Protein AF-A0A9Q0WD51-F1 (afdb_monomer_lite)

Organism: NCBI:txid2511006

Secondary structure (DSSP, 8-state):
--HHHHHHHHHH--THHHHHHHHHHHHHHHHHHHHHHHHHHHHHHTT--HHHHHHHHHHHHHHHHHHHHHHHHHTTT--

Structure (mmCIF, N/CA/C/O backbone):
data_AF-A0A9Q0WD51-F1
#
_entry.id   AF-A0A9Q0WD51-F1
#
loop_
_atom_site.group_PDB
_atom_site.id
_atom_site.type_symbol
_atom_site.label_atom_id
_atom_site.label_alt_id
_atom_site.label_comp_id
_atom_site.label_asym_id
_atom_site.label_entity_id
_atom_site.label_seq_id
_atom_site.pdbx_PDB_ins_code
_atom_site.Cartn_x
_atom_site.Cartn_y
_atom_site.Cartn_z
_atom_site.occupancy
_atom_site.B_iso_or_equiv
_atom_site.auth_seq_id
_atom_site.auth_comp_id
_atom_site.auth_asym_id
_atom_site.auth_atom_id
_atom_site.pdbx_PDB_model_num
ATOM 1 N N . MET A 1 1 ? 3.463 18.599 -6.759 1.00 52.84 1 MET A N 1
ATOM 2 C CA . MET A 1 1 ? 3.645 18.086 -8.142 1.00 52.84 1 MET A CA 1
ATOM 3 C C . MET A 1 1 ? 2.438 17.233 -8.500 1.00 52.84 1 MET A C 1
ATOM 5 O O . MET A 1 1 ? 2.082 16.387 -7.697 1.00 52.84 1 MET A O 1
ATOM 9 N N . SER A 1 2 ? 1.784 17.478 -9.639 1.00 70.12 2 SER A N 1
ATOM 10 C CA . SER A 1 2 ? 0.570 16.749 -10.058 1.00 70.12 2 SER A CA 1
ATOM 11 C C . SER A 1 2 ? 0.908 15.368 -10.643 1.00 70.12 2 SER A C 1
ATOM 13 O O . SER A 1 2 ? 1.901 15.240 -11.364 1.00 70.12 2 SER A O 1
ATOM 15 N N . SER A 1 3 ? 0.078 14.347 -10.382 1.00 69.31 3 SER A N 1
ATOM 16 C CA . SER A 1 3 ? 0.239 12.975 -10.905 1.00 69.31 3 SER A CA 1
ATOM 17 C C . SER A 1 3 ? 0.375 12.915 -12.432 1.00 69.31 3 SER A C 1
ATOM 19 O O . SER A 1 3 ? 1.112 12.082 -12.955 1.00 69.31 3 SER A O 1
ATOM 21 N N . SER A 1 4 ? -0.248 13.851 -13.159 1.00 74.06 4 SER A N 1
ATOM 22 C CA . SER A 1 4 ? -0.141 13.946 -14.624 1.00 74.06 4 SER A CA 1
ATOM 23 C C . SER A 1 4 ? 1.299 14.184 -15.105 1.00 74.06 4 SER A C 1
ATOM 25 O O . SER A 1 4 ? 1.743 13.589 -16.086 1.00 74.06 4 SER A O 1
ATOM 27 N N . SER A 1 5 ? 2.066 15.014 -14.393 1.00 79.50 5 SER A N 1
ATOM 28 C CA . SER A 1 5 ? 3.449 15.340 -14.763 1.00 79.50 5 SER A CA 1
ATOM 29 C C . SER A 1 5 ? 4.391 14.144 -14.592 1.00 79.50 5 SER A C 1
ATOM 31 O O . SER A 1 5 ? 5.312 13.972 -15.385 1.00 79.50 5 SER A O 1
ATOM 33 N N . ARG A 1 6 ? 4.147 13.294 -13.586 1.00 76.75 6 ARG A N 1
ATOM 34 C CA . ARG A 1 6 ? 4.948 12.088 -13.316 1.00 76.75 6 ARG A CA 1
ATOM 35 C C . ARG A 1 6 ? 4.714 11.000 -14.362 1.00 76.75 6 ARG A C 1
ATOM 37 O O . ARG A 1 6 ? 5.674 10.390 -14.812 1.00 76.75 6 ARG A O 1
ATOM 44 N N . LEU A 1 7 ? 3.467 10.810 -14.794 1.00 77.25 7 LEU A N 1
ATOM 45 C CA . LEU A 1 7 ? 3.132 9.851 -15.852 1.00 77.25 7 LEU A CA 1
ATOM 46 C C . LEU A 1 7 ? 3.765 10.236 -17.196 1.00 77.25 7 LEU A C 1
ATOM 48 O O . LEU A 1 7 ? 4.297 9.379 -17.895 1.00 77.25 7 LEU A O 1
ATOM 52 N N . LYS A 1 8 ? 3.787 11.535 -17.529 1.00 82.62 8 LYS A N 1
ATOM 53 C CA . LYS A 1 8 ? 4.520 12.027 -18.708 1.00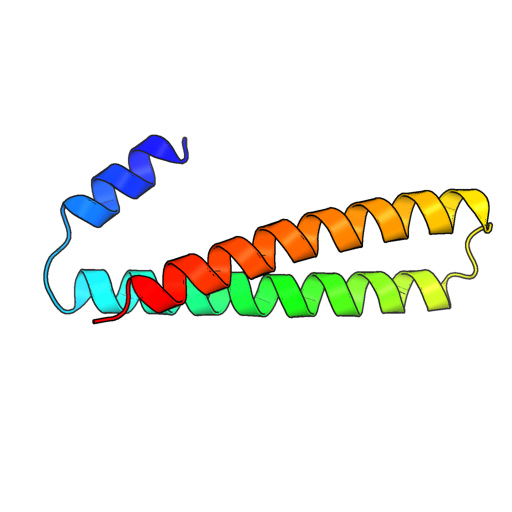 82.62 8 LYS A CA 1
ATOM 54 C C . LYS A 1 8 ? 6.024 11.781 -18.600 1.00 82.62 8 LYS A C 1
ATOM 56 O O . LYS A 1 8 ? 6.633 11.374 -19.582 1.00 82.62 8 LYS A O 1
ATOM 61 N N . ALA A 1 9 ? 6.608 12.003 -17.419 1.00 81.31 9 ALA A N 1
ATOM 62 C CA . ALA A 1 9 ? 8.022 11.722 -17.185 1.00 81.31 9 ALA A CA 1
ATOM 63 C C . ALA A 1 9 ? 8.332 10.227 -17.374 1.00 81.31 9 ALA A C 1
ATOM 65 O O . ALA A 1 9 ? 9.256 9.905 -18.111 1.00 81.31 9 ALA A O 1
ATOM 66 N N . LEU A 1 10 ? 7.512 9.329 -16.816 1.00 79.19 10 LEU A N 1
ATOM 67 C CA . LEU A 1 10 ? 7.617 7.877 -17.022 1.00 79.19 10 LEU A CA 1
ATOM 68 C C . LEU A 1 10 ? 7.588 7.490 -18.507 1.00 79.19 10 LEU A C 1
ATOM 70 O O . LEU A 1 10 ? 8.429 6.715 -18.945 1.00 79.19 10 LEU A O 1
ATOM 74 N N . GLY A 1 11 ? 6.687 8.083 -19.298 1.00 79.62 11 GLY A N 1
ATOM 75 C CA . GLY A 1 11 ? 6.616 7.842 -20.745 1.00 79.62 11 GLY A CA 1
ATOM 76 C C . GLY A 1 11 ? 7.817 8.360 -21.550 1.00 79.62 11 GLY A C 1
ATOM 77 O O . GLY A 1 11 ? 7.963 7.998 -22.713 1.00 79.62 11 GLY A O 1
ATOM 78 N N . SER A 1 12 ? 8.669 9.206 -20.958 1.00 84.50 12 SER A N 1
ATOM 79 C CA . SER A 1 12 ? 9.886 9.730 -21.598 1.00 84.50 12 SER A CA 1
ATOM 80 C C . SER A 1 12 ? 11.164 8.953 -21.256 1.00 84.50 12 SER A C 1
ATOM 82 O O . SER A 1 12 ? 12.200 9.185 -21.882 1.00 84.50 12 SER A O 1
ATOM 84 N N . LEU A 1 13 ? 11.102 8.045 -20.274 1.00 83.31 13 LEU A N 1
ATOM 85 C CA . LEU A 1 13 ? 12.225 7.197 -19.865 1.00 83.31 13 LEU A CA 1
ATOM 86 C C . LEU A 1 13 ? 12.478 6.082 -20.897 1.00 83.31 13 LEU A C 1
ATOM 88 O O . LEU A 1 13 ? 11.669 5.854 -21.796 1.00 83.31 13 LEU A O 1
ATOM 92 N N . LYS A 1 14 ? 13.618 5.388 -20.802 1.00 81.00 14 LYS A N 1
ATOM 93 C CA . LYS A 1 14 ? 13.988 4.297 -21.721 1.00 81.00 14 LYS A CA 1
ATOM 94 C C . LYS A 1 14 ? 14.593 3.117 -20.965 1.00 81.00 14 LYS A C 1
ATOM 96 O O . LYS A 1 14 ? 15.334 3.324 -20.010 1.00 81.00 14 LYS A O 1
ATOM 101 N N . GLY A 1 15 ? 14.327 1.898 -21.444 1.00 80.88 15 GLY A N 1
ATOM 102 C CA . GLY A 1 15 ? 14.984 0.665 -20.988 1.00 80.88 15 GLY A CA 1
ATOM 103 C C . GLY A 1 15 ? 15.013 0.514 -19.463 1.00 80.88 15 GLY A C 1
ATOM 104 O O . GLY A 1 15 ? 13.976 0.625 -18.809 1.00 80.88 15 GLY A O 1
ATOM 105 N N . SER A 1 16 ? 16.216 0.335 -18.911 1.00 82.94 16 SER A N 1
ATOM 106 C CA . SER A 1 16 ? 16.469 0.116 -17.479 1.00 82.94 16 SER A CA 1
ATOM 107 C C . SER A 1 16 ? 15.929 1.216 -16.563 1.00 82.94 16 SER A C 1
ATOM 109 O O . SER A 1 16 ? 15.589 0.939 -15.415 1.00 82.94 16 SER A O 1
ATOM 111 N N . ASP A 1 17 ? 15.812 2.457 -17.045 1.00 85.81 17 ASP A N 1
ATOM 112 C CA . ASP A 1 17 ? 15.267 3.551 -16.235 1.00 85.81 17 ASP A CA 1
ATOM 113 C C . ASP A 1 17 ? 13.761 3.378 -16.010 1.00 85.81 17 ASP A C 1
ATOM 115 O O . ASP A 1 17 ? 13.262 3.677 -14.926 1.00 85.81 17 ASP A O 1
ATOM 119 N N . ILE A 1 18 ? 13.025 2.864 -17.006 1.00 86.00 18 ILE A N 1
ATOM 120 C CA . ILE A 1 18 ? 11.601 2.532 -16.844 1.00 86.00 18 ILE A CA 1
ATOM 121 C C . ILE A 1 18 ? 11.455 1.380 -15.854 1.00 86.00 18 ILE A C 1
ATOM 123 O O . ILE A 1 18 ? 10.659 1.480 -14.922 1.00 86.00 18 ILE A O 1
ATOM 127 N N . GLU A 1 19 ? 12.233 0.313 -16.033 1.00 87.94 19 GLU A N 1
ATOM 128 C CA . GLU A 1 19 ? 12.187 -0.874 -15.173 1.00 87.94 19 GLU A CA 1
ATOM 129 C C . GLU A 1 19 ? 12.472 -0.514 -13.713 1.00 87.94 19 GLU A C 1
ATOM 131 O O . GLU A 1 19 ? 11.709 -0.887 -12.821 1.00 87.94 19 GLU A O 1
ATOM 136 N N . PHE A 1 20 ? 13.509 0.292 -13.464 1.00 89.75 20 PHE A N 1
ATOM 137 C CA . PHE A 1 20 ? 13.853 0.752 -12.121 1.00 89.75 20 PHE A CA 1
ATOM 138 C C . PHE A 1 20 ? 12.738 1.594 -11.489 1.00 89.75 20 PHE A C 1
ATOM 140 O O . PHE A 1 20 ? 12.411 1.410 -10.312 1.00 89.75 20 PHE A O 1
ATOM 147 N N . GLN A 1 21 ? 12.120 2.507 -12.248 1.00 89.19 21 GLN A N 1
ATOM 148 C CA . GLN A 1 21 ? 11.008 3.309 -11.730 1.00 89.19 21 GLN A CA 1
ATOM 149 C C . GLN A 1 21 ? 9.767 2.451 -11.455 1.00 89.19 21 GLN A C 1
ATOM 151 O O . GLN A 1 21 ? 9.134 2.637 -10.417 1.00 89.19 21 GLN A O 1
ATOM 156 N N . ILE A 1 22 ? 9.436 1.489 -12.322 1.00 89.81 22 ILE A N 1
ATOM 157 C CA . ILE A 1 22 ? 8.322 0.553 -12.101 1.00 89.81 22 ILE A CA 1
ATOM 158 C C . ILE A 1 22 ? 8.579 -0.298 -10.852 1.00 89.81 22 ILE A C 1
ATOM 160 O O . ILE A 1 22 ? 7.707 -0.361 -9.987 1.00 89.81 22 ILE A O 1
ATOM 164 N N . ALA A 1 23 ? 9.775 -0.873 -10.703 1.00 92.19 23 ALA A N 1
ATOM 165 C CA . ALA A 1 23 ? 10.153 -1.667 -9.531 1.00 92.19 23 ALA A CA 1
ATOM 166 C C . ALA A 1 23 ? 10.114 -0.842 -8.235 1.00 92.19 23 ALA A C 1
ATOM 168 O O . ALA A 1 23 ? 9.643 -1.303 -7.191 1.00 92.19 23 ALA A O 1
ATOM 169 N N . THR A 1 24 ? 10.552 0.417 -8.309 1.00 93.06 24 THR A N 1
ATOM 170 C CA . THR A 1 24 ? 10.440 1.365 -7.198 1.00 93.06 24 THR A CA 1
ATOM 171 C C . THR A 1 24 ? 8.973 1.568 -6.829 1.00 93.06 24 THR A C 1
ATOM 173 O O . THR A 1 24 ? 8.601 1.363 -5.676 1.00 93.06 24 THR A O 1
ATOM 176 N N . VAL A 1 25 ? 8.109 1.904 -7.792 1.00 92.75 25 VAL A N 1
ATOM 177 C CA . VAL A 1 25 ? 6.669 2.096 -7.546 1.00 92.75 25 VAL A CA 1
ATOM 178 C C . VAL A 1 25 ? 6.027 0.825 -6.979 1.00 92.75 25 VAL A C 1
ATOM 180 O O . VAL A 1 25 ? 5.265 0.918 -6.021 1.00 92.75 25 VAL A O 1
ATOM 183 N N . GLN A 1 26 ? 6.368 -0.356 -7.494 1.00 94.75 26 GLN A N 1
ATOM 184 C CA . GLN A 1 26 ? 5.896 -1.640 -6.967 1.00 94.75 26 GLN A CA 1
ATOM 185 C C . GLN A 1 26 ? 6.287 -1.838 -5.495 1.00 94.75 26 GLN A C 1
ATOM 187 O O . GLN A 1 26 ? 5.468 -2.301 -4.699 1.00 94.75 26 GLN A O 1
ATOM 192 N N . THR A 1 27 ? 7.505 -1.440 -5.118 1.00 96.25 27 THR A N 1
ATOM 193 C CA . THR A 1 27 ? 7.996 -1.511 -3.732 1.00 96.25 27 THR A CA 1
ATOM 194 C C . THR A 1 27 ? 7.184 -0.595 -2.818 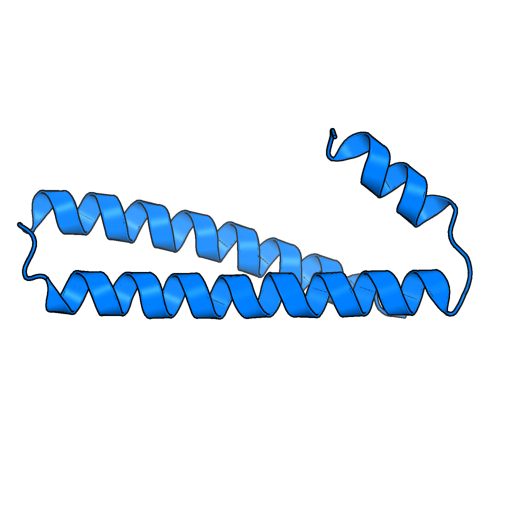1.00 96.25 27 THR A C 1
ATOM 196 O O . THR A 1 27 ? 6.682 -1.046 -1.792 1.00 96.25 27 THR A O 1
ATOM 199 N N . TRP A 1 28 ? 6.981 0.666 -3.213 1.00 96.94 28 TR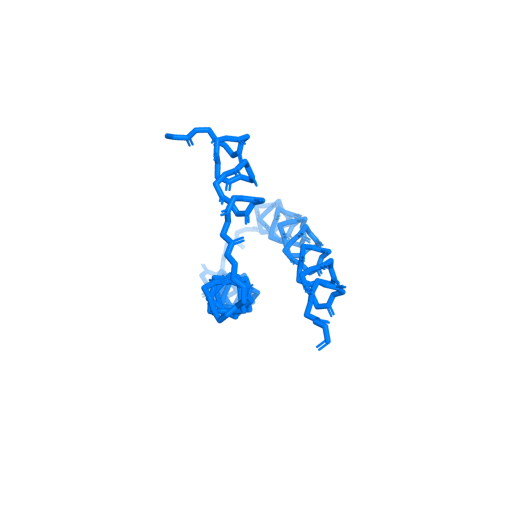P A N 1
ATOM 200 C CA . TRP A 1 28 ? 6.193 1.628 -2.432 1.00 96.94 28 TRP A CA 1
ATOM 201 C C . TRP A 1 28 ? 4.727 1.215 -2.290 1.00 96.94 28 TRP A C 1
ATOM 203 O O . TRP A 1 28 ? 4.157 1.344 -1.212 1.00 96.94 28 TRP A O 1
ATOM 213 N N . VAL A 1 29 ? 4.112 0.700 -3.357 1.00 96.75 29 VAL A N 1
ATOM 214 C CA . VAL A 1 29 ? 2.717 0.239 -3.314 1.00 96.75 29 VAL A CA 1
ATOM 215 C C . VAL A 1 29 ? 2.574 -1.026 -2.465 1.00 96.75 29 VAL A C 1
ATOM 217 O O . VAL A 1 29 ? 1.604 -1.142 -1.726 1.00 96.75 29 VAL A O 1
ATOM 220 N N . SER A 1 30 ? 3.540 -1.949 -2.508 1.00 96.50 30 SER A N 1
ATOM 221 C CA . SER A 1 30 ? 3.524 -3.131 -1.632 1.00 96.50 30 SER A CA 1
ATOM 222 C C . SER A 1 30 ? 3.701 -2.745 -0.161 1.00 96.50 30 SER A C 1
ATOM 224 O O . SER A 1 30 ? 3.019 -3.295 0.695 1.00 96.50 30 SER A O 1
ATOM 226 N N . ALA A 1 31 ? 4.566 -1.767 0.131 1.00 97.88 31 ALA A N 1
ATOM 227 C CA . ALA A 1 31 ? 4.711 -1.226 1.480 1.00 97.88 31 ALA A CA 1
ATOM 228 C C . ALA A 1 31 ? 3.414 -0.567 1.975 1.00 97.88 31 ALA A C 1
ATOM 230 O O . ALA A 1 31 ? 3.021 -0.798 3.110 1.00 97.88 31 ALA A O 1
ATOM 231 N N . ALA A 1 32 ? 2.706 0.171 1.113 1.00 97.50 32 ALA A N 1
ATOM 232 C CA . ALA A 1 32 ? 1.427 0.784 1.469 1.00 97.50 32 ALA A CA 1
ATOM 233 C C . ALA A 1 32 ? 0.358 -0.246 1.883 1.00 97.50 32 ALA A C 1
ATOM 235 O O . ALA A 1 32 ? -0.386 0.016 2.820 1.00 97.50 32 ALA A O 1
ATOM 236 N N . ILE A 1 33 ? 0.312 -1.425 1.246 1.00 96.50 33 ILE A N 1
ATOM 237 C CA . ILE A 1 33 ? -0.586 -2.522 1.663 1.00 96.50 33 ILE A CA 1
ATOM 238 C C . ILE A 1 33 ? -0.241 -2.981 3.086 1.00 96.50 33 ILE A C 1
ATOM 240 O O . ILE A 1 33 ? -1.118 -3.073 3.940 1.00 96.50 33 ILE A O 1
ATOM 244 N N . THR A 1 34 ? 1.044 -3.206 3.370 1.00 97.06 34 THR A N 1
ATOM 245 C CA . THR A 1 34 ? 1.500 -3.574 4.719 1.00 97.06 34 THR A CA 1
ATOM 246 C C . THR A 1 34 ? 1.178 -2.486 5.752 1.00 97.06 34 THR A C 1
ATOM 248 O O . THR A 1 34 ? 0.771 -2.791 6.873 1.00 97.06 34 THR A O 1
ATOM 251 N N . ASP A 1 35 ? 1.328 -1.210 5.390 1.00 96.31 35 ASP A N 1
ATOM 252 C CA . ASP A 1 35 ? 0.999 -0.079 6.264 1.00 96.31 35 ASP A CA 1
ATOM 253 C C . ASP A 1 35 ? -0.509 -0.017 6.570 1.00 96.31 35 ASP A C 1
ATOM 255 O O . ASP A 1 35 ? -0.905 0.310 7.686 1.00 96.31 35 ASP A O 1
ATOM 259 N N . GLU A 1 36 ? -1.374 -0.348 5.610 1.00 95.25 36 GLU A N 1
ATOM 260 C CA . GLU A 1 36 ? -2.827 -0.422 5.816 1.00 95.25 36 GLU A CA 1
ATOM 261 C C . GLU A 1 36 ? -3.222 -1.565 6.765 1.00 95.25 36 GLU A C 1
ATOM 263 O O . GLU A 1 36 ? -4.072 -1.372 7.647 1.00 95.25 36 GLU A O 1
ATOM 268 N N . ASP A 1 37 ? -2.591 -2.733 6.616 1.00 92.06 37 ASP A N 1
ATOM 269 C CA . ASP A 1 37 ? -2.805 -3.891 7.488 1.00 92.06 37 ASP A CA 1
ATOM 270 C C . ASP A 1 37 ? -2.371 -3.565 8.927 1.00 92.06 37 ASP A C 1
ATOM 272 O O . ASP A 1 37 ? -3.178 -3.638 9.859 1.00 92.06 37 ASP A O 1
ATOM 276 N N . THR A 1 38 ? -1.140 -3.078 9.103 1.00 93.94 38 THR A N 1
ATOM 277 C CA . THR A 1 38 ? -0.599 -2.697 10.423 1.00 93.94 38 THR A CA 1
ATOM 278 C C . THR A 1 38 ? -1.341 -1.515 11.056 1.00 93.94 38 THR A C 1
ATOM 280 O O . THR A 1 38 ? -1.515 -1.466 12.275 1.00 93.94 38 THR A O 1
ATOM 283 N N . CYS A 1 39 ? -1.852 -0.573 10.258 1.00 92.44 39 CYS A N 1
ATOM 284 C CA . CYS A 1 39 ? -2.724 0.505 10.732 1.00 92.44 39 CYS A CA 1
ATOM 285 C C . CYS A 1 39 ? -4.013 -0.049 11.356 1.00 92.44 39 CYS A C 1
ATOM 287 O O . CYS A 1 39 ? -4.439 0.409 12.420 1.00 92.44 39 CYS A O 1
ATOM 289 N N . THR A 1 40 ? -4.621 -1.060 10.728 1.00 89.12 40 THR A N 1
ATOM 290 C CA . THR A 1 40 ? -5.824 -1.716 11.263 1.00 89.12 40 THR A CA 1
ATOM 291 C C . THR A 1 40 ? -5.526 -2.421 12.586 1.00 89.12 40 THR A C 1
ATOM 293 O O . THR A 1 40 ? -6.290 -2.253 13.539 1.00 89.12 40 THR A O 1
ATOM 296 N N . GLU A 1 41 ? -4.404 -3.142 12.663 1.00 89.69 41 GLU A N 1
ATOM 297 C CA . GLU A 1 41 ? -3.943 -3.814 13.887 1.00 89.69 41 GLU A CA 1
ATOM 298 C C . GLU A 1 41 ? -3.712 -2.816 15.031 1.00 89.69 41 GLU A C 1
ATOM 300 O O . GLU A 1 41 ? -4.231 -3.001 16.132 1.00 89.69 41 GLU A O 1
ATOM 305 N N . GLY A 1 42 ? -3.033 -1.696 14.763 1.00 90.94 42 GLY A N 1
ATOM 306 C CA . GLY A 1 42 ? -2.785 -0.663 15.771 1.00 90.94 42 GLY A CA 1
ATOM 307 C C . GLY A 1 42 ? -4.069 -0.059 16.350 1.00 90.94 42 GLY A C 1
ATOM 308 O O . GLY A 1 42 ? -4.140 0.241 17.543 1.00 90.94 42 GLY A O 1
ATOM 309 N N . PHE A 1 43 ? -5.123 0.087 15.541 1.00 88.38 43 PHE A N 1
ATOM 310 C CA . PHE A 1 43 ? -6.420 0.553 16.038 1.00 88.38 43 PHE A CA 1
ATOM 311 C C . PHE A 1 43 ? -7.186 -0.504 16.841 1.00 88.38 43 PHE A C 1
ATOM 313 O O . PHE A 1 43 ? -7.912 -0.139 17.774 1.00 88.38 43 PHE A O 1
ATOM 320 N N . ASP A 1 44 ? -7.016 -1.789 16.525 1.00 86.19 44 ASP A N 1
ATOM 321 C CA . ASP A 1 44 ? -7.600 -2.886 17.303 1.00 86.19 44 ASP A CA 1
ATOM 322 C C . ASP A 1 44 ? -7.043 -2.916 18.739 1.00 86.19 44 ASP A C 1
ATOM 324 O O . ASP A 1 44 ? -7.786 -3.182 19.691 1.00 86.19 44 ASP A O 1
ATOM 328 N N . GLU A 1 45 ? -5.778 -2.534 18.930 1.00 86.56 45 GLU A N 1
ATOM 329 C CA . GLU A 1 45 ? -5.142 -2.429 20.250 1.00 86.56 45 GLU A CA 1
ATOM 330 C C . GLU A 1 45 ? -5.654 -1.244 21.091 1.00 86.56 45 GLU A C 1
ATOM 332 O O . GLU A 1 45 ? -5.689 -1.313 22.324 1.00 86.56 45 GLU A O 1
ATOM 337 N N . MET A 1 46 ? -6.109 -0.162 20.450 1.00 86.31 46 MET A N 1
ATOM 338 C CA . MET A 1 46 ? -6.519 1.084 21.118 1.00 86.31 46 MET A CA 1
ATOM 339 C C . MET A 1 46 ? -7.917 1.044 21.762 1.00 86.31 46 MET A C 1
ATOM 341 O O . MET A 1 46 ? -8.307 2.008 22.423 1.00 86.31 46 MET A O 1
ATOM 345 N N . LYS A 1 47 ? -8.686 -0.045 21.600 1.00 80.19 47 LYS A N 1
ATOM 346 C CA . LYS A 1 47 ? -10.047 -0.216 22.166 1.00 80.19 47 LYS A CA 1
ATOM 347 C C . LYS A 1 47 ? -10.991 0.966 21.882 1.00 80.19 47 LYS A C 1
ATOM 349 O O . LYS A 1 47 ? -11.753 1.401 22.748 1.00 80.19 47 LYS A O 1
ATOM 354 N N . ILE A 1 48 ? -10.941 1.489 20.659 1.00 85.25 48 ILE A N 1
ATOM 355 C CA . ILE A 1 48 ? -11.807 2.583 20.201 1.00 85.25 48 ILE A CA 1
ATOM 356 C C . ILE A 1 48 ? -13.278 2.124 20.192 1.00 85.25 48 ILE A C 1
ATOM 358 O O . ILE A 1 48 ? -13.581 0.947 19.997 1.00 85.25 48 ILE A O 1
ATOM 362 N N . THR A 1 49 ? -14.217 3.053 20.400 1.00 85.38 49 THR A N 1
ATOM 363 C CA . THR A 1 49 ? -15.657 2.758 20.343 1.00 85.38 49 THR A CA 1
ATOM 364 C C . THR A 1 49 ? -16.063 2.147 18.995 1.00 85.38 49 THR A C 1
ATOM 366 O O . THR A 1 49 ? -15.540 2.507 17.937 1.00 85.38 49 THR A O 1
ATOM 369 N N . GLY A 1 50 ? -17.040 1.232 19.021 1.00 86.44 50 GLY A N 1
ATOM 370 C CA . GLY A 1 50 ? -17.401 0.423 17.852 1.00 86.44 50 GLY A CA 1
ATOM 371 C C . GLY A 1 50 ? -17.806 1.232 16.614 1.00 86.44 50 GLY A C 1
ATOM 372 O O . GLY A 1 50 ? -17.405 0.891 15.506 1.00 86.44 50 GLY A O 1
ATOM 373 N N . GLU A 1 51 ? -18.544 2.337 16.775 1.00 92.44 51 GLU A N 1
ATOM 374 C CA . GLU A 1 51 ? -18.978 3.154 15.630 1.00 92.44 51 GLU A CA 1
ATOM 375 C C . GLU A 1 51 ? -17.803 3.865 14.938 1.00 92.44 51 GLU A C 1
ATOM 377 O O . GLU A 1 51 ? -17.730 3.907 13.706 1.00 92.44 51 GLU A O 1
ATOM 382 N N . VAL A 1 52 ? -16.861 4.400 15.719 1.00 91.31 52 VAL A N 1
ATOM 383 C CA . VAL A 1 52 ? -15.654 5.041 15.182 1.00 91.31 52 VAL A CA 1
ATOM 384 C C . VAL A 1 52 ? -14.772 3.991 14.511 1.00 91.31 52 VAL A C 1
ATOM 386 O O . VAL A 1 52 ? -14.318 4.209 13.387 1.00 91.31 52 VAL A O 1
ATOM 389 N N . MET A 1 53 ? -14.618 2.817 15.130 1.00 90.50 53 MET A N 1
ATOM 390 C CA . MET A 1 53 ? -13.832 1.725 14.561 1.00 90.50 53 MET A CA 1
ATOM 391 C C . MET A 1 53 ? -14.390 1.236 13.217 1.00 90.50 53 MET A C 1
ATOM 393 O O . MET A 1 53 ? -13.635 1.000 12.276 1.00 90.50 53 MET A O 1
ATOM 397 N N . ILE A 1 54 ? -15.717 1.157 13.073 1.00 92.12 54 ILE A N 1
ATOM 398 C CA . ILE A 1 54 ? -16.365 0.811 11.797 1.00 92.12 54 ILE A CA 1
ATOM 399 C C . ILE A 1 54 ? -16.011 1.830 10.701 1.00 92.12 54 ILE A C 1
ATOM 401 O O . ILE A 1 54 ? -15.704 1.439 9.572 1.00 92.12 54 ILE A O 1
ATOM 405 N N . LYS A 1 55 ? -16.029 3.134 11.014 1.00 94.56 55 LYS A N 1
ATOM 406 C CA . LYS A 1 55 ? -15.686 4.199 10.050 1.00 94.56 55 LYS A CA 1
ATOM 407 C C . LYS A 1 55 ? -14.209 4.148 9.643 1.00 94.56 55 LYS A C 1
ATOM 409 O O . LYS A 1 55 ? -13.907 4.305 8.456 1.00 94.56 55 LYS A O 1
ATOM 414 N N . ILE A 1 56 ? -13.315 3.882 10.597 1.00 93.25 56 ILE A N 1
ATOM 415 C CA . ILE A 1 56 ? -11.875 3.714 10.351 1.00 93.25 56 ILE A CA 1
ATOM 416 C C . ILE A 1 56 ? -11.637 2.504 9.444 1.00 93.25 56 ILE A C 1
ATOM 418 O O . ILE A 1 56 ? -11.104 2.667 8.348 1.00 93.25 56 ILE A O 1
ATOM 422 N N . ARG A 1 57 ? -12.131 1.318 9.824 1.00 92.62 57 ARG A N 1
ATOM 423 C CA . ARG A 1 57 ? -11.976 0.085 9.031 1.00 92.62 57 ARG A CA 1
ATOM 424 C C . ARG A 1 57 ? -12.524 0.236 7.616 1.00 92.62 57 ARG A C 1
ATOM 426 O O . ARG A 1 57 ? -11.879 -0.179 6.660 1.00 92.62 57 ARG A O 1
ATOM 433 N N . LYS A 1 58 ?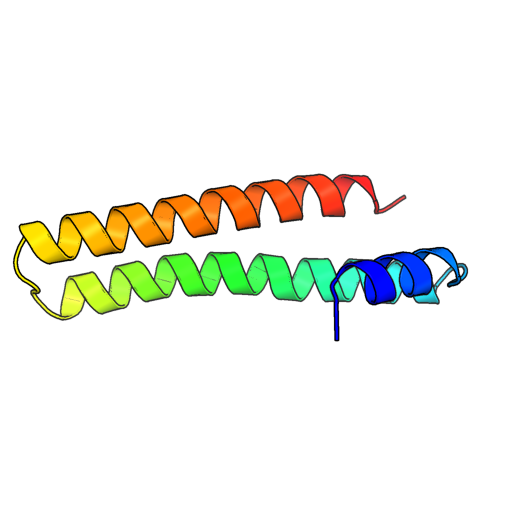 -13.689 0.874 7.450 1.00 95.50 58 LYS A N 1
ATOM 434 C CA . LYS A 1 58 ? -14.262 1.134 6.119 1.00 95.50 58 LYS A CA 1
ATOM 435 C C . LYS A 1 58 ? -13.343 2.005 5.260 1.00 95.50 58 LYS A C 1
ATOM 437 O O . LYS A 1 58 ? -13.224 1.757 4.062 1.00 95.50 58 LYS A O 1
ATOM 442 N N . SER A 1 59 ? -12.710 3.010 5.863 1.00 95.88 59 SER A N 1
ATOM 443 C CA . SER A 1 59 ? -11.748 3.873 5.175 1.00 95.88 59 SER A CA 1
ATOM 444 C C . SER A 1 59 ? -10.498 3.092 4.774 1.00 95.88 59 SER A C 1
ATOM 446 O O . SER A 1 59 ? -10.139 3.127 3.601 1.00 95.88 59 SER A O 1
ATOM 448 N N . ILE A 1 60 ? -9.902 2.325 5.695 1.00 95.50 60 ILE A N 1
ATOM 449 C CA . ILE A 1 60 ? -8.690 1.534 5.426 1.00 95.50 60 ILE A CA 1
ATOM 450 C C . ILE A 1 60 ? -8.944 0.494 4.328 1.00 95.50 60 ILE A C 1
ATOM 452 O O . ILE A 1 60 ? -8.212 0.456 3.347 1.00 95.50 60 ILE A O 1
ATOM 456 N N . VAL A 1 61 ? -10.051 -0.257 4.399 1.00 95.38 61 VAL A N 1
ATOM 457 C CA . VAL A 1 61 ? -10.436 -1.224 3.352 1.00 95.38 61 VAL A CA 1
ATOM 458 C C . VAL A 1 61 ? -10.601 -0.554 1.986 1.00 95.38 61 VAL A C 1
ATOM 460 O O . VAL A 1 61 ? -10.281 -1.147 0.955 1.00 95.38 61 VAL A O 1
ATOM 463 N N . ASN A 1 62 ? -11.124 0.673 1.943 1.00 97.00 62 ASN A N 1
ATOM 464 C CA . ASN A 1 62 ? -11.248 1.400 0.685 1.00 97.00 62 ASN A CA 1
ATOM 465 C C . ASN A 1 62 ? -9.878 1.795 0.120 1.00 97.00 62 ASN A C 1
ATOM 467 O O . ASN A 1 62 ? -9.662 1.632 -1.080 1.00 97.00 62 ASN A O 1
ATOM 471 N N . VAL A 1 63 ? -8.964 2.278 0.967 1.00 96.19 63 VAL A N 1
ATOM 472 C CA . VAL A 1 63 ? -7.589 2.590 0.550 1.00 96.19 63 VAL A CA 1
ATOM 473 C C . VAL A 1 63 ? -6.904 1.319 0.048 1.00 96.19 63 VAL A C 1
ATOM 475 O O . VAL A 1 63 ? -6.466 1.311 -1.098 1.00 96.19 63 VAL A O 1
ATOM 478 N N . GLY A 1 64 ? -6.973 0.206 0.781 1.00 97.12 64 GLY A N 1
ATOM 479 C CA . GLY A 1 64 ? -6.299 -1.022 0.354 1.00 97.12 64 GLY A CA 1
ATOM 480 C C . GLY A 1 64 ? -6.848 -1.681 -0.894 1.00 97.12 64 GLY A C 1
ATOM 481 O O . GLY A 1 64 ? -6.094 -2.268 -1.672 1.00 97.12 64 GLY A O 1
ATOM 482 N N . ARG A 1 65 ? -8.134 -1.491 -1.200 1.00 97.38 65 ARG A N 1
ATOM 483 C CA . ARG A 1 65 ? -8.670 -1.845 -2.523 1.00 97.38 65 ARG A CA 1
ATOM 484 C C . ARG A 1 65 ? -8.046 -1.007 -3.635 1.00 97.38 65 ARG A C 1
ATOM 486 O O . ARG A 1 65 ? -7.704 -1.553 -4.681 1.00 97.38 65 ARG A O 1
ATOM 493 N N . LEU A 1 66 ? -7.908 0.303 -3.435 1.00 97.62 66 LEU A N 1
ATOM 494 C CA . LEU A 1 66 ? -7.281 1.188 -4.420 1.00 97.62 66 LEU A CA 1
ATOM 495 C C . LEU A 1 66 ? -5.794 0.856 -4.592 1.00 97.62 66 LEU A C 1
ATOM 497 O O . LEU A 1 66 ? -5.332 0.755 -5.729 1.00 97.62 66 LEU A O 1
ATOM 501 N N . THR A 1 67 ? -5.079 0.616 -3.494 1.00 97.69 67 THR A N 1
ATOM 502 C CA . THR A 1 67 ? -3.663 0.227 -3.481 1.00 97.69 67 THR A CA 1
ATOM 503 C C . THR A 1 67 ? -3.450 -1.122 -4.171 1.00 97.69 67 THR A C 1
ATOM 505 O O . THR A 1 67 ? -2.613 -1.231 -5.066 1.00 97.69 67 THR A O 1
ATOM 508 N N . SER A 1 68 ? -4.280 -2.126 -3.870 1.00 97.50 68 SER A N 1
ATOM 509 C CA . SER A 1 68 ? -4.242 -3.442 -4.529 1.00 97.50 68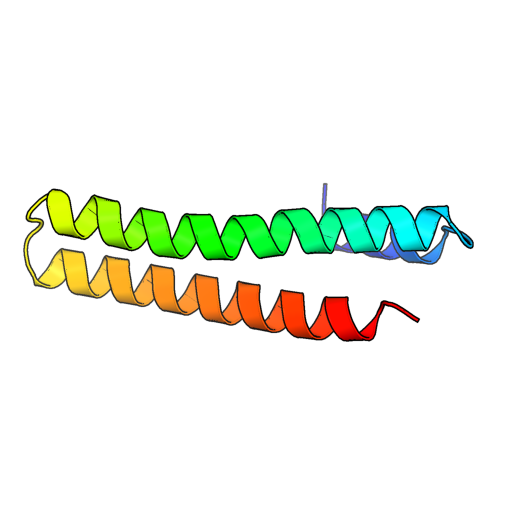 SER A CA 1
ATOM 510 C C . SER A 1 68 ? -4.540 -3.357 -6.029 1.00 97.50 68 SER A C 1
ATOM 512 O O . SER A 1 68 ? -3.856 -3.986 -6.838 1.00 97.50 68 SER A O 1
ATOM 514 N N . ASN A 1 69 ? -5.525 -2.546 -6.430 1.00 96.94 69 ASN A N 1
ATOM 515 C CA . ASN A 1 69 ? -5.819 -2.305 -7.844 1.00 96.94 69 ASN A CA 1
ATOM 516 C C . ASN A 1 69 ? -4.635 -1.635 -8.554 1.00 96.94 69 ASN A C 1
ATOM 518 O O . ASN A 1 69 ? -4.288 -2.025 -9.668 1.00 96.94 69 ASN A O 1
ATOM 522 N N . ALA A 1 70 ? -3.997 -0.650 -7.915 1.00 95.62 70 ALA A N 1
ATOM 523 C CA 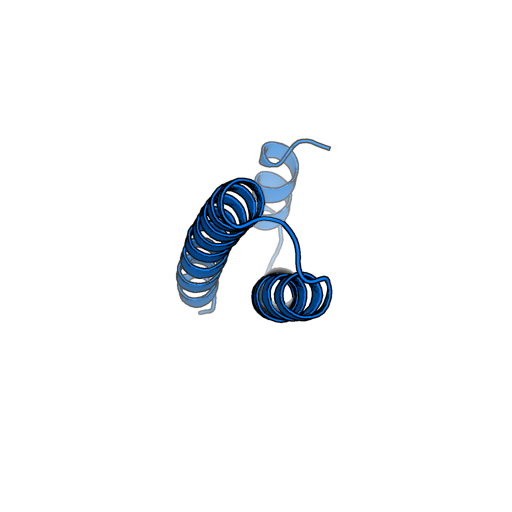. ALA A 1 70 ? -2.801 -0.013 -8.452 1.00 95.62 70 ALA A CA 1
ATOM 524 C C . ALA A 1 70 ? -1.661 -1.027 -8.622 1.00 95.62 70 ALA A C 1
ATOM 526 O O . ALA A 1 70 ? -1.070 -1.086 -9.700 1.00 95.62 70 ALA A O 1
ATOM 527 N N . LEU A 1 71 ? -1.404 -1.871 -7.616 1.00 96.25 71 LEU A N 1
ATOM 528 C CA . LEU A 1 71 ? -0.387 -2.923 -7.683 1.00 96.25 71 LEU A CA 1
ATOM 529 C C . LEU A 1 71 ? -0.650 -3.892 -8.840 1.00 96.25 71 LEU A C 1
ATOM 531 O O . LEU A 1 71 ? 0.261 -4.213 -9.600 1.00 96.25 71 LEU A O 1
ATOM 535 N N . ALA A 1 72 ? -1.904 -4.315 -9.016 1.00 95.75 72 ALA A N 1
ATOM 536 C CA . ALA A 1 72 ? -2.297 -5.190 -10.114 1.00 95.75 72 ALA A CA 1
ATOM 537 C C . ALA A 1 72 ? -2.015 -4.559 -11.486 1.00 95.75 72 ALA A C 1
ATOM 539 O O . ALA A 1 72 ? -1.529 -5.247 -12.381 1.00 95.75 72 ALA A O 1
ATOM 540 N N . LEU A 1 73 ? -2.280 -3.258 -11.649 1.00 93.50 73 LEU A N 1
ATOM 541 C CA . LEU A 1 73 ? -1.960 -2.528 -12.877 1.00 93.50 73 LEU A CA 1
ATOM 542 C C . LEU A 1 73 ? -0.447 -2.418 -13.092 1.00 93.50 73 LEU A C 1
ATOM 544 O O . LEU A 1 73 ? 0.021 -2.675 -14.196 1.00 93.50 73 LEU A O 1
ATOM 548 N N . ILE A 1 74 ? 0.321 -2.092 -12.050 1.00 91.44 74 ILE A N 1
ATOM 549 C CA . ILE A 1 74 ? 1.789 -1.981 -12.110 1.00 91.44 74 ILE A CA 1
ATOM 550 C C . ILE A 1 74 ? 2.425 -3.315 -12.514 1.00 91.44 74 ILE A C 1
ATOM 552 O O . ILE A 1 74 ? 3.282 -3.338 -13.393 1.00 91.44 74 ILE A O 1
ATOM 556 N N . ASN A 1 75 ? 1.941 -4.431 -11.968 1.00 91.25 75 ASN A N 1
ATOM 557 C CA . ASN A 1 75 ? 2.404 -5.776 -12.325 1.00 91.25 75 ASN A CA 1
ATOM 558 C C . ASN A 1 75 ? 2.090 -6.166 -13.783 1.00 91.25 75 ASN A C 1
ATOM 560 O O . ASN A 1 75 ? 2.602 -7.166 -14.275 1.00 91.25 75 ASN A O 1
ATOM 564 N N . LYS A 1 76 ? 1.226 -5.419 -14.484 1.00 89.62 76 LYS A N 1
ATOM 565 C CA . LYS A 1 76 ? 0.999 -5.568 -15.932 1.00 89.62 76 LYS A CA 1
ATOM 566 C C . LYS A 1 76 ? 1.881 -4.648 -16.777 1.00 89.62 76 LYS A C 1
ATOM 568 O O . LYS A 1 76 ? 1.884 -4.797 -17.994 1.00 89.62 76 LYS A O 1
ATOM 573 N N . LEU A 1 77 ? 2.590 -3.702 -16.159 1.00 82.00 77 LEU A N 1
ATOM 574 C CA . LEU A 1 77 ? 3.539 -2.810 -16.830 1.00 82.00 77 LEU A CA 1
ATOM 575 C C . LEU A 1 77 ? 4.959 -3.389 -16.880 1.00 82.00 77 LEU A C 1
ATOM 577 O O . LEU A 1 77 ? 5.748 -2.942 -17.708 1.00 82.00 77 LEU A O 1
ATOM 581 N N . SER A 1 78 ? 5.293 -4.354 -16.017 1.00 65.31 78 SER A N 1
ATOM 582 C CA . SER A 1 78 ? 6.547 -5.106 -16.115 1.00 65.31 78 SER A CA 1
ATOM 583 C C . SER A 1 78 ? 6.482 -6.053 -17.317 1.00 65.31 78 SER A C 1
ATOM 585 O O . SER A 1 78 ? 5.566 -6.875 -17.387 1.00 65.31 78 SER A O 1
ATOM 587 N N . TYR A 1 79 ? 7.417 -5.885 -18.254 1.00 55.88 79 TYR A N 1
ATOM 588 C CA . TYR A 1 79 ? 7.522 -6.649 -19.500 1.00 55.88 79 TYR A CA 1
ATOM 589 C C . TYR A 1 79 ? 8.063 -8.063 -19.262 1.00 55.88 79 TYR A C 1
ATOM 591 O O . TYR A 1 79 ? 8.998 -8.194 -18.440 1.00 55.88 79 TYR A O 1
#

pLDDT: mean 88.6, std 9.21, range [52.84, 97.88]

Radius of gyration: 16.42 Å; chains: 1; bounding box: 35×25×44 Å

Sequence (79 aa):
MSSSSRLKALGSLKGSDIEFQIATVQTWVSAAITDEDTCTEGFDEMKITGEVMIKIRKSIVNVGRLTSNALALINKLSY

Foldseek 3Di:
DDPVVVVVVLVVDDDPVNVVVLVVLLVVLVVLLVVLVVVLVVVVVVPDDPVVNVVSNVVSVVVNVVSVVVNVVSVVVND

InterPro domains:
  IPR006501 Pectinesterase inhibitor domain [PF04043] (8-73)
  IPR006501 Pectinesterase inhibitor domain [TIGR01614] (8-77)
  IPR035513 Invertase/pectin methylesterase inhibitor domain superfamily [G3DSA:1.20.140.40] (2-78)
  IPR035513 Invertase/pectin methylesterase inhibitor domain superfamily [SSF101148] (8-77)